Protein AF-A0A645I1V7-F1 (afdb_monomer_lite)

InterPro domains:
  IPR003784 BioY protein [PF02632] (2-85)

Secondary structure (DSSP, 8-state):
-HHHHHHHHHHHHT-SS--HHHHHHHHHHHHHHHHHHHHHHHHHIIIIIS-----HHHHHIIIIITTHHHHHHHHHHHHHHHHHHHHHHHHHTT-

pLDDT: mean 83.42, std 7.57, range [57.41, 93.62]

Radius of gyration: 17.15 Å; chains: 1; bounding box: 35×22×57 Å

Foldseek 3Di:
DVVLVVQLVVQCVVDPDLDLVSQLVSLVSSLVVCLVVQLVVVVCCCCPVVVNPDDSVVSCVVRPVVCPVVSSVVSSVRSVVVVVVVVVVVVVVVD

Structure (mmCIF, N/CA/C/O backbone):
data_AF-A0A645I1V7-F1
#
_entry.id   AF-A0A645I1V7-F1
#
loop_
_atom_site.group_PDB
_atom_site.id
_atom_site.type_symbol
_atom_site.label_atom_id
_atom_site.label_alt_id
_atom_site.label_comp_id
_atom_site.label_asym_id
_atom_site.label_entity_id
_atom_site.label_seq_id
_atom_site.pdbx_PDB_ins_code
_atom_site.Cartn_x
_atom_site.Cartn_y
_atom_site.Cartn_z
_atom_site.occupancy
_atom_site.B_iso_or_equiv
_atom_site.auth_seq_id
_atom_site.auth_comp_id
_atom_site.auth_asym_id
_atom_site.auth_atom_id
_atom_site.pdbx_PDB_model_num
ATOM 1 N N . MET A 1 1 ? 7.721 4.770 1.543 1.00 70.62 1 MET A N 1
ATOM 2 C CA . MET A 1 1 ? 6.870 4.069 2.537 1.00 70.62 1 MET A CA 1
ATOM 3 C C . MET A 1 1 ? 6.532 4.926 3.760 1.00 70.62 1 MET A C 1
ATOM 5 O O . MET A 1 1 ? 5.387 4.885 4.180 1.00 70.62 1 MET A O 1
ATOM 9 N N . ILE A 1 2 ? 7.449 5.759 4.276 1.00 83.12 2 ILE A N 1
ATOM 10 C CA . ILE A 1 2 ? 7.186 6.658 5.425 1.00 83.12 2 ILE A CA 1
ATOM 11 C C . ILE A 1 2 ? 6.013 7.622 5.157 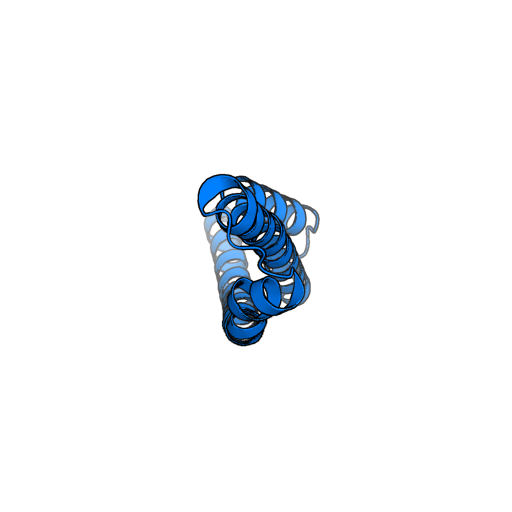1.00 83.12 2 ILE A C 1
ATOM 13 O O . ILE A 1 2 ? 5.079 7.693 5.949 1.00 83.12 2 ILE A O 1
ATOM 17 N N . LEU A 1 3 ? 6.008 8.296 4.001 1.00 82.25 3 LEU A N 1
ATOM 18 C CA . LEU A 1 3 ? 4.940 9.238 3.629 1.00 82.25 3 LEU A CA 1
ATOM 19 C C . LEU A 1 3 ? 3.575 8.559 3.460 1.00 82.25 3 LEU A C 1
ATOM 21 O O . LEU A 1 3 ? 2.557 9.119 3.849 1.00 82.25 3 LEU A O 1
ATOM 25 N N . ALA A 1 4 ? 3.550 7.341 2.916 1.00 83.31 4 ALA A N 1
ATOM 26 C CA . ALA A 1 4 ? 2.316 6.581 2.745 1.00 83.31 4 ALA A CA 1
ATOM 27 C C . ALA A 1 4 ? 1.747 6.110 4.090 1.00 83.31 4 ALA A C 1
ATOM 29 O O . ALA A 1 4 ? 0.541 6.189 4.295 1.00 83.31 4 ALA A O 1
ATOM 30 N N . ALA A 1 5 ? 2.606 5.682 5.022 1.00 85.00 5 ALA A N 1
ATOM 31 C CA . ALA A 1 5 ? 2.194 5.337 6.381 1.00 85.00 5 ALA A CA 1
ATOM 32 C C . ALA A 1 5 ? 1.644 6.560 7.131 1.00 85.00 5 ALA A C 1
ATOM 34 O O . ALA A 1 5 ? 0.601 6.463 7.774 1.00 85.00 5 ALA A O 1
ATOM 35 N N . PHE A 1 6 ? 2.296 7.720 6.991 1.00 86.94 6 PHE A N 1
ATOM 36 C CA . PHE A 1 6 ? 1.802 8.976 7.550 1.00 86.94 6 PHE A CA 1
ATOM 37 C C . PHE A 1 6 ? 0.448 9.371 6.950 1.00 86.94 6 PHE A C 1
ATOM 39 O O . PHE A 1 6 ? -0.497 9.613 7.693 1.00 86.94 6 PHE A O 1
ATOM 46 N N . ALA A 1 7 ? 0.319 9.367 5.620 1.00 83.38 7 ALA A N 1
ATOM 47 C CA . ALA A 1 7 ? -0.925 9.713 4.936 1.00 83.38 7 ALA A CA 1
ATOM 48 C C . ALA A 1 7 ? -2.072 8.756 5.304 1.00 83.38 7 ALA A C 1
ATOM 50 O O . ALA A 1 7 ? -3.160 9.207 5.654 1.00 83.38 7 ALA A O 1
ATOM 51 N N . ALA A 1 8 ? -1.829 7.442 5.292 1.00 85.69 8 ALA A N 1
ATOM 52 C CA . ALA A 1 8 ? -2.827 6.447 5.677 1.00 85.69 8 ALA A CA 1
ATOM 53 C C . ALA A 1 8 ? -3.239 6.592 7.153 1.0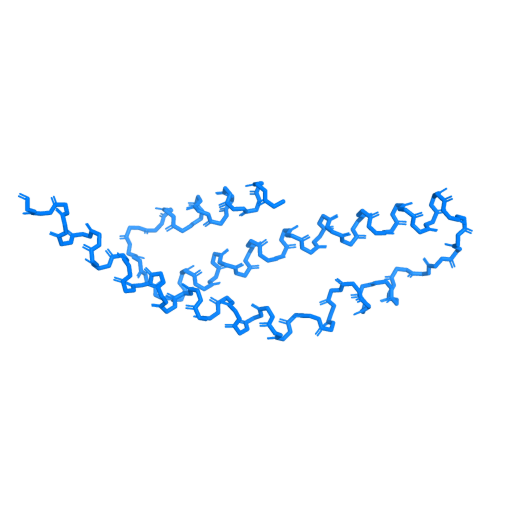0 85.69 8 ALA A C 1
ATOM 55 O O . ALA A 1 8 ? -4.427 6.525 7.468 1.00 85.69 8 ALA A O 1
ATOM 56 N N . GLY A 1 9 ? -2.279 6.844 8.051 1.00 84.06 9 GLY A N 1
ATOM 57 C CA . GLY A 1 9 ? -2.541 7.103 9.469 1.00 84.06 9 GLY A CA 1
ATOM 58 C C . GLY A 1 9 ? -3.347 8.382 9.698 1.00 84.06 9 GLY A C 1
ATOM 59 O O . GLY A 1 9 ? -4.316 8.368 10.457 1.00 84.06 9 GLY A O 1
ATOM 60 N N . TRP A 1 10 ? -3.005 9.456 8.985 1.00 84.12 10 TRP A N 1
ATOM 61 C CA . TRP A 1 10 ? -3.721 10.731 9.020 1.00 84.12 10 TRP A CA 1
ATOM 62 C C . TRP A 1 10 ? -5.177 10.574 8.563 1.00 84.12 10 TRP A C 1
ATOM 64 O O . TRP A 1 10 ? -6.103 10.979 9.265 1.00 84.12 10 TRP A O 1
ATOM 74 N N . ILE A 1 11 ? -5.400 9.897 7.432 1.00 80.75 11 ILE A N 1
ATOM 75 C CA . ILE A 1 11 ? -6.743 9.616 6.898 1.00 80.75 11 ILE A CA 1
ATOM 76 C C . ILE A 1 11 ? -7.549 8.745 7.874 1.00 80.75 11 ILE A C 1
ATOM 78 O O . ILE A 1 11 ? -8.728 9.009 8.117 1.00 80.75 11 ILE A O 1
ATOM 82 N N . ALA A 1 12 ? -6.918 7.734 8.477 1.00 82.69 12 ALA A N 1
ATOM 83 C CA . ALA A 1 12 ? -7.568 6.871 9.458 1.00 82.69 12 ALA A CA 1
ATOM 84 C C . ALA A 1 12 ? -7.950 7.618 10.752 1.00 82.69 12 ALA A C 1
ATOM 86 O O . ALA A 1 12 ? -8.983 7.309 11.348 1.00 82.69 12 ALA A O 1
ATOM 87 N N . GLN A 1 13 ? -7.155 8.604 11.182 1.00 80.81 13 GLN A N 1
ATOM 88 C CA . GLN A 1 13 ? -7.439 9.438 12.358 1.00 80.81 13 GLN A CA 1
ATOM 89 C C . GLN A 1 13 ? -8.517 10.494 12.112 1.00 80.81 13 GLN A C 1
ATOM 91 O O . GLN A 1 13 ? -9.230 10.857 13.048 1.00 80.81 13 GLN A O 1
ATOM 96 N N . MET A 1 14 ? -8.682 10.946 10.866 1.00 71.62 14 MET A N 1
ATOM 97 C CA . MET A 1 14 ? -9.677 11.954 10.490 1.00 71.62 14 MET A CA 1
ATOM 98 C C . MET A 1 14 ? -11.114 11.531 10.848 1.00 71.62 14 MET A C 1
ATOM 100 O O . MET A 1 14 ? -11.993 12.376 11.005 1.00 71.62 14 MET A O 1
ATOM 104 N N . THR A 1 15 ? -11.366 10.224 11.017 1.00 63.62 15 THR A N 1
ATOM 105 C CA . THR A 1 15 ? -12.686 9.711 11.392 1.00 63.62 15 THR A CA 1
ATOM 106 C C . THR A 1 15 ? -12.714 9.168 12.820 1.00 63.62 15 THR A C 1
ATOM 108 O O . THR A 1 15 ? -12.145 8.126 13.135 1.00 63.62 15 THR A O 1
ATOM 111 N N . ARG A 1 16 ? -13.485 9.832 13.690 1.00 57.41 16 ARG A N 1
ATOM 112 C CA . ARG A 1 16 ? -13.666 9.463 15.110 1.00 57.41 16 ARG A CA 1
ATOM 113 C C . ARG A 1 16 ? -14.305 8.078 15.306 1.00 57.41 16 ARG A C 1
ATOM 115 O O . ARG A 1 16 ? -14.110 7.447 16.343 1.00 57.41 16 ARG A O 1
ATOM 122 N N . ARG A 1 17 ? -15.048 7.577 14.307 1.00 60.09 17 ARG A N 1
ATOM 123 C CA . ARG A 1 17 ? -15.520 6.186 14.259 1.00 60.09 17 ARG A CA 1
ATOM 124 C C . ARG A 1 17 ? -14.538 5.340 13.455 1.00 60.09 17 ARG A C 1
ATOM 126 O O . ARG A 1 17 ? -14.488 5.441 12.235 1.00 60.09 17 ARG A O 1
ATOM 133 N N . LYS A 1 18 ? -13.825 4.441 14.133 1.00 66.12 18 LYS A N 1
ATOM 134 C CA . LYS A 1 18 ? -12.932 3.448 13.514 1.00 66.12 18 LYS A CA 1
ATOM 135 C C . LYS A 1 18 ? -13.747 2.327 12.852 1.00 66.12 18 LYS A C 1
ATOM 137 O O . LYS A 1 18 ? -13.768 1.186 13.310 1.00 66.12 18 LYS A O 1
ATOM 142 N N . ASN A 1 19 ? -14.504 2.681 11.816 1.00 74.81 19 ASN A N 1
ATOM 143 C CA . ASN A 1 19 ? -15.295 1.733 11.046 1.00 74.81 19 ASN A CA 1
ATOM 144 C C . ASN A 1 19 ? -14.367 0.934 10.116 1.00 74.81 19 ASN A C 1
ATOM 146 O O . ASN A 1 19 ? -13.442 1.499 9.534 1.00 74.81 19 ASN A O 1
ATOM 150 N N . GLY A 1 20 ? -14.606 -0.371 9.964 1.00 75.38 20 GLY A N 1
ATOM 151 C CA . GLY A 1 20 ? -13.710 -1.260 9.205 1.00 75.38 20 GLY A CA 1
ATOM 152 C C . GLY A 1 20 ? -13.522 -0.819 7.750 1.00 75.38 20 GLY A C 1
ATOM 153 O O . GLY A 1 20 ? -12.414 -0.864 7.230 1.00 75.38 20 GLY A O 1
ATOM 154 N N . PHE A 1 21 ? -14.578 -0.286 7.133 1.00 78.88 21 PHE A N 1
ATOM 155 C CA . PHE A 1 21 ? -14.534 0.257 5.772 1.00 78.88 21 PHE A CA 1
ATOM 156 C C . PHE A 1 21 ? -13.627 1.485 5.630 1.00 78.88 21 PHE A C 1
ATOM 158 O O . PHE A 1 21 ? -12.981 1.651 4.602 1.00 78.88 21 PHE A O 1
ATOM 165 N N . ILE A 1 22 ? -13.536 2.322 6.666 1.00 83.50 22 ILE A N 1
ATOM 166 C CA . ILE A 1 22 ? -12.693 3.526 6.649 1.00 83.50 22 ILE A CA 1
ATOM 167 C C . ILE A 1 22 ? -11.224 3.131 6.776 1.00 83.50 22 ILE A C 1
ATOM 169 O O . ILE A 1 22 ? -10.385 3.641 6.042 1.00 83.50 22 ILE A O 1
ATOM 173 N N . LEU A 1 23 ? -10.920 2.170 7.655 1.00 84.88 23 LEU A N 1
ATOM 174 C CA . LEU A 1 23 ? -9.576 1.600 7.786 1.00 84.88 23 LEU A CA 1
ATOM 175 C C . LEU A 1 23 ? -9.125 0.923 6.485 1.00 84.88 23 LEU A C 1
ATOM 177 O O . LEU A 1 23 ? -7.983 1.095 6.069 1.00 84.88 23 LEU A O 1
ATOM 181 N N . PHE A 1 24 ? -10.032 0.205 5.819 1.00 87.94 24 PHE A N 1
ATOM 182 C CA . PHE A 1 24 ? -9.761 -0.406 4.521 1.00 87.94 24 PHE A CA 1
ATOM 183 C C . PHE A 1 24 ? -9.512 0.640 3.427 1.00 87.94 24 PHE A C 1
ATOM 185 O O . PHE A 1 24 ? -8.524 0.544 2.703 1.00 87.94 24 PHE A O 1
ATOM 192 N N . GLY A 1 25 ? -10.351 1.678 3.344 1.00 86.88 25 GLY A N 1
ATOM 193 C CA . GLY A 1 25 ? -10.160 2.783 2.401 1.00 86.88 25 GLY A CA 1
ATOM 194 C C . GLY A 1 25 ? -8.851 3.545 2.636 1.00 86.88 25 GLY A C 1
ATOM 195 O O . GLY A 1 25 ? -8.136 3.847 1.685 1.00 86.88 25 GLY A O 1
ATOM 196 N N . ALA A 1 26 ? -8.486 3.789 3.898 1.00 88.06 26 ALA A N 1
ATOM 197 C CA . ALA A 1 26 ? -7.213 4.412 4.256 1.00 88.06 26 ALA A CA 1
ATOM 198 C C . ALA A 1 26 ? -6.008 3.544 3.845 1.00 88.06 26 ALA A C 1
ATOM 200 O O . ALA A 1 26 ? -5.029 4.067 3.310 1.00 88.06 26 ALA A O 1
ATOM 201 N N . ALA A 1 27 ? -6.095 2.222 4.034 1.00 89.50 27 ALA A N 1
ATOM 202 C CA . ALA A 1 27 ? -5.068 1.281 3.592 1.00 89.50 27 ALA A CA 1
ATOM 203 C C . ALA A 1 27 ? -4.927 1.257 2.058 1.00 89.50 27 ALA A C 1
ATOM 205 O O . ALA A 1 27 ? -3.808 1.318 1.553 1.00 89.50 27 ALA A O 1
ATOM 206 N N . LEU A 1 28 ? -6.042 1.267 1.316 1.00 90.88 28 LEU A N 1
ATOM 207 C CA . LEU A 1 28 ? -6.030 1.345 -0.149 1.00 90.88 28 LEU A CA 1
ATOM 208 C C . LEU A 1 28 ? -5.437 2.659 -0.673 1.00 90.88 28 LEU A C 1
ATOM 210 O O . LEU A 1 28 ? -4.696 2.648 -1.653 1.00 90.88 28 LEU A O 1
ATOM 214 N N . LEU A 1 29 ? -5.719 3.791 -0.024 1.00 89.75 29 LEU A N 1
ATOM 215 C CA . LEU A 1 29 ? -5.111 5.076 -0.388 1.00 89.75 29 LEU A CA 1
ATOM 216 C C . LEU A 1 29 ? -3.601 5.084 -0.122 1.00 89.75 29 LEU A C 1
ATOM 218 O O . LEU A 1 29 ? -2.828 5.562 -0.953 1.00 89.75 29 LEU A O 1
ATOM 222 N N . GLY A 1 30 ? -3.168 4.499 0.998 1.00 88.62 30 GLY A N 1
ATOM 223 C CA . GLY A 1 30 ? -1.749 4.271 1.275 1.00 88.62 30 GLY A CA 1
ATOM 224 C C . GLY A 1 30 ? -1.087 3.390 0.212 1.00 88.62 30 GLY A C 1
ATOM 225 O O . GLY A 1 30 ? 0.006 3.708 -0.256 1.00 88.62 30 GLY A O 1
ATOM 226 N N . LEU A 1 31 ? -1.773 2.330 -0.220 1.00 91.00 31 LEU A N 1
ATOM 227 C CA . LEU A 1 31 ? -1.313 1.429 -1.273 1.00 91.00 31 LEU A CA 1
ATOM 228 C C . LEU A 1 31 ? -1.155 2.151 -2.620 1.00 91.00 31 LEU A C 1
ATOM 230 O O . LEU A 1 31 ? -0.125 2.016 -3.278 1.00 91.00 31 LEU A O 1
ATOM 234 N N . LEU A 1 32 ? -2.138 2.973 -2.997 1.00 90.25 32 LEU A N 1
ATOM 235 C CA . LEU A 1 32 ? -2.102 3.806 -4.203 1.00 90.25 32 LEU A CA 1
ATOM 236 C C . LEU A 1 32 ? -0.893 4.745 -4.221 1.00 90.25 32 LEU A C 1
ATOM 238 O O . LEU A 1 32 ? -0.226 4.862 -5.247 1.00 90.25 32 LEU A O 1
ATOM 242 N N . LEU A 1 33 ? -0.586 5.378 -3.085 1.00 90.50 33 LEU A N 1
ATOM 243 C CA . LEU A 1 33 ? 0.597 6.227 -2.944 1.00 90.50 33 LEU A CA 1
ATOM 244 C C . LEU A 1 33 ? 1.893 5.422 -3.091 1.00 90.50 33 LEU A C 1
ATOM 246 O O . LEU A 1 33 ? 2.814 5.849 -3.779 1.00 90.50 33 LEU A O 1
ATOM 250 N N . ILE A 1 34 ? 1.987 4.244 -2.473 1.00 90.56 34 ILE A N 1
ATOM 251 C CA . ILE A 1 34 ? 3.185 3.399 -2.596 1.00 90.56 34 ILE A CA 1
ATOM 252 C C . ILE A 1 34 ? 3.415 3.010 -4.058 1.00 90.56 34 ILE A C 1
ATOM 254 O O . ILE A 1 34 ? 4.540 3.132 -4.543 1.00 90.56 34 ILE A O 1
ATOM 258 N N . TYR A 1 35 ? 2.361 2.604 -4.767 1.00 89.88 35 TYR A N 1
ATOM 259 C CA . TYR A 1 35 ? 2.472 2.215 -6.168 1.00 89.88 35 TYR A CA 1
ATOM 260 C C . TYR A 1 35 ? 2.801 3.371 -7.100 1.00 89.88 35 TYR A C 1
ATOM 262 O O . TYR A 1 35 ? 3.627 3.194 -7.993 1.00 89.88 35 TYR A O 1
ATOM 270 N N . SER A 1 36 ? 2.216 4.552 -6.902 1.00 88.25 36 SER A N 1
ATOM 271 C CA . SER A 1 36 ? 2.514 5.704 -7.756 1.00 88.25 36 SER A CA 1
ATOM 272 C C . SER A 1 36 ? 3.981 6.123 -7.641 1.00 88.25 36 SER A C 1
ATOM 274 O O . SER A 1 36 ? 4.655 6.258 -8.662 1.00 88.25 36 SER A O 1
ATOM 276 N N . PHE A 1 37 ? 4.520 6.219 -6.422 1.00 90.25 37 PHE A N 1
ATOM 277 C CA . PHE A 1 37 ? 5.942 6.512 -6.222 1.00 90.25 37 PHE A CA 1
ATOM 278 C C . PHE A 1 37 ? 6.854 5.363 -6.679 1.00 90.25 37 PHE A C 1
ATOM 280 O O . PHE A 1 37 ? 7.889 5.612 -7.296 1.00 90.25 37 PHE A O 1
ATOM 287 N N . GLY A 1 38 ? 6.478 4.109 -6.416 1.00 88.56 38 GLY A N 1
ATOM 288 C CA . GLY A 1 38 ? 7.269 2.935 -6.792 1.00 88.56 38 GLY A CA 1
ATOM 289 C C . GLY A 1 38 ? 7.393 2.758 -8.306 1.00 88.56 38 GLY A C 1
ATOM 290 O O . GLY A 1 38 ? 8.494 2.557 -8.819 1.00 88.56 38 GLY A O 1
ATOM 291 N N . VAL A 1 39 ? 6.285 2.891 -9.040 1.00 88.56 39 VAL A N 1
ATOM 292 C CA . VAL A 1 39 ? 6.278 2.790 -10.507 1.00 88.56 39 VAL A CA 1
ATOM 293 C C . VAL A 1 39 ? 6.986 3.984 -11.144 1.00 88.56 39 VAL A C 1
ATOM 295 O O . VAL A 1 39 ? 7.742 3.788 -12.094 1.00 88.56 39 VAL A O 1
ATOM 298 N N . ALA A 1 40 ? 6.804 5.199 -10.612 1.00 88.00 40 ALA A N 1
ATOM 299 C CA . ALA A 1 40 ? 7.536 6.374 -11.086 1.00 88.00 40 ALA A CA 1
ATOM 300 C C . ALA A 1 40 ? 9.056 6.178 -1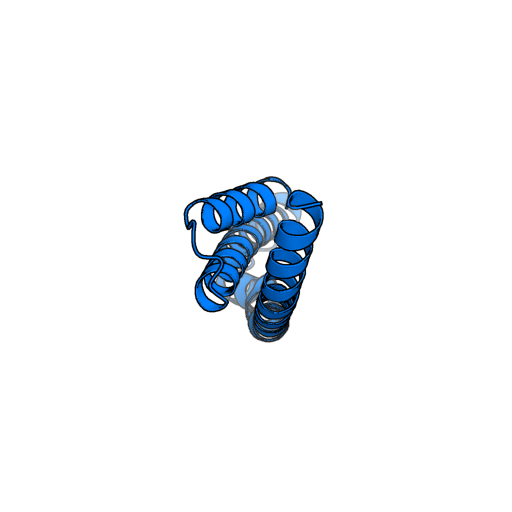0.951 1.00 88.00 40 ALA A C 1
ATOM 302 O O . ALA A 1 40 ? 9.803 6.433 -11.896 1.00 88.00 40 ALA A O 1
ATOM 303 N N . TRP A 1 41 ? 9.510 5.649 -9.811 1.00 88.44 41 TRP A N 1
ATOM 304 C CA . TRP A 1 41 ? 10.918 5.321 -9.589 1.00 88.44 41 TRP A CA 1
ATOM 305 C C . TRP A 1 41 ? 11.429 4.225 -10.534 1.00 88.44 41 TRP A C 1
ATOM 307 O O . TRP A 1 41 ? 12.491 4.368 -11.142 1.00 88.44 41 TRP A O 1
ATOM 317 N N . LEU A 1 42 ? 10.655 3.149 -10.711 1.00 87.69 42 LEU A N 1
ATOM 318 C CA . LEU A 1 42 ? 11.000 2.054 -11.621 1.00 87.69 42 LEU A CA 1
ATOM 319 C C . LEU A 1 42 ? 11.147 2.543 -13.068 1.00 87.69 42 LEU A C 1
ATOM 321 O O . LEU A 1 42 ? 12.059 2.113 -13.776 1.00 87.69 42 LEU A O 1
ATOM 325 N N . TYR A 1 43 ? 10.271 3.454 -13.495 1.00 86.00 43 TYR A N 1
ATOM 326 C CA . TYR A 1 43 ? 10.332 4.061 -14.819 1.00 86.00 43 TYR A CA 1
ATOM 327 C C . TYR A 1 43 ? 11.599 4.895 -15.009 1.00 86.00 43 TYR A C 1
ATOM 329 O O . TYR A 1 43 ? 12.289 4.725 -16.016 1.00 86.00 43 TYR A O 1
ATOM 337 N N . LEU A 1 44 ? 11.935 5.743 -14.030 1.00 86.12 44 LEU A N 1
ATOM 338 C CA . LEU A 1 44 ? 13.147 6.565 -14.053 1.00 86.12 44 LEU A CA 1
ATOM 339 C C . LEU A 1 44 ? 14.402 5.696 -14.197 1.00 86.12 44 LEU A C 1
ATOM 341 O O . LEU A 1 44 ? 15.209 5.937 -15.089 1.00 86.12 44 LEU A O 1
ATOM 345 N N . ILE A 1 45 ? 14.541 4.637 -13.395 1.00 88.38 45 ILE A N 1
ATOM 346 C CA . ILE A 1 45 ? 15.701 3.735 -13.484 1.00 88.38 45 ILE A CA 1
ATOM 347 C C . ILE A 1 45 ? 15.773 3.032 -14.844 1.00 88.38 45 ILE A C 1
ATOM 349 O O . ILE A 1 45 ? 16.837 2.993 -15.464 1.00 88.38 45 ILE A O 1
ATOM 353 N N . LYS A 1 46 ? 14.659 2.471 -15.325 1.00 83.69 46 LYS A N 1
ATOM 354 C CA . LYS A 1 46 ? 14.661 1.681 -16.564 1.00 83.69 46 LYS A CA 1
ATOM 355 C C . LYS A 1 46 ? 14.947 2.525 -17.805 1.00 83.69 46 LYS A C 1
ATOM 357 O O . LYS A 1 46 ? 15.719 2.078 -18.649 1.00 83.69 46 LYS A O 1
ATOM 362 N N . ASN A 1 47 ? 14.370 3.723 -17.901 1.00 81.81 47 ASN A N 1
ATOM 363 C CA . ASN A 1 47 ? 14.536 4.573 -19.081 1.00 81.81 47 ASN A CA 1
ATOM 364 C C . ASN A 1 47 ? 15.762 5.490 -19.003 1.00 81.81 47 ASN A C 1
ATOM 366 O O . ASN A 1 47 ? 16.439 5.654 -20.011 1.00 81.81 47 ASN A O 1
ATOM 370 N N . ILE A 1 48 ? 16.075 6.074 -17.840 1.00 80.19 48 ILE A N 1
ATOM 371 C CA . ILE A 1 48 ? 17.184 7.039 -17.725 1.00 80.19 48 ILE A CA 1
ATOM 372 C C . ILE A 1 48 ? 18.508 6.333 -17.443 1.00 80.19 48 ILE A C 1
ATOM 374 O O . ILE A 1 48 ? 19.520 6.681 -18.039 1.00 80.19 48 ILE A O 1
ATOM 378 N N . TYR A 1 49 ? 18.519 5.349 -16.541 1.00 78.19 49 TYR A N 1
ATOM 379 C CA . TYR A 1 49 ? 19.772 4.745 -16.079 1.00 78.19 49 TYR A CA 1
ATOM 380 C C . TYR A 1 49 ? 20.208 3.552 -16.933 1.00 78.19 49 TYR A C 1
ATOM 382 O O . TYR A 1 49 ? 21.377 3.420 -17.276 1.00 78.19 49 TYR A O 1
ATOM 390 N N . ILE A 1 50 ? 19.262 2.680 -17.293 1.00 81.56 50 ILE A N 1
ATOM 391 C CA . ILE A 1 50 ? 19.535 1.478 -18.099 1.00 81.56 50 ILE A CA 1
ATOM 392 C C . ILE A 1 50 ? 19.466 1.790 -19.608 1.00 81.56 50 ILE A C 1
ATOM 394 O O . ILE A 1 50 ? 19.960 1.013 -20.419 1.00 81.56 50 ILE A O 1
ATOM 398 N N . GLY A 1 51 ? 18.856 2.919 -19.999 1.00 74.25 51 GLY A N 1
ATOM 399 C CA . GLY A 1 51 ? 18.638 3.285 -21.406 1.00 74.25 51 GLY A CA 1
ATOM 400 C C . GLY A 1 51 ? 17.670 2.351 -22.142 1.00 74.25 51 GLY A C 1
ATOM 401 O O . GLY A 1 51 ? 17.578 2.375 -23.368 1.00 74.25 51 GLY A O 1
ATOM 402 N N . GLY A 1 52 ? 16.952 1.495 -21.409 1.00 71.62 52 GLY A N 1
ATOM 403 C CA . GLY A 1 52 ? 15.969 0.595 -21.986 1.00 71.62 52 GLY A CA 1
ATOM 404 C C . GLY A 1 52 ? 14.716 1.387 -22.309 1.00 71.62 52 GLY A C 1
ATOM 405 O O . GLY A 1 52 ? 14.038 1.818 -21.383 1.00 71.62 52 GLY A O 1
ATOM 406 N N . ASN A 1 53 ? 14.401 1.545 -23.596 1.00 70.56 53 ASN A N 1
ATOM 407 C CA . ASN A 1 53 ? 13.194 2.213 -24.092 1.00 70.56 53 ASN A CA 1
ATOM 408 C C . ASN A 1 53 ? 11.935 1.379 -23.776 1.00 70.56 53 ASN A C 1
ATOM 410 O O . ASN A 1 53 ? 11.311 0.778 -24.653 1.00 70.56 53 ASN A O 1
ATOM 414 N N . VAL A 1 54 ? 11.618 1.243 -22.489 1.00 78.56 54 VAL A N 1
ATOM 415 C CA . VAL A 1 54 ? 10.529 0.402 -22.000 1.00 78.56 54 VAL A CA 1
ATOM 416 C C . VAL A 1 54 ? 9.284 1.262 -21.844 1.00 78.56 54 VAL A C 1
ATOM 418 O O . VAL A 1 54 ? 9.268 2.238 -21.091 1.00 78.56 54 VAL A O 1
ATOM 421 N N . ALA A 1 55 ? 8.219 0.864 -22.537 1.00 82.25 55 ALA A N 1
ATOM 422 C CA . ALA A 1 55 ? 6.923 1.519 -22.454 1.00 82.25 55 ALA A CA 1
ATOM 423 C C . ALA A 1 55 ? 6.335 1.468 -21.028 1.00 82.25 55 ALA A C 1
ATOM 425 O O . ALA A 1 55 ? 6.524 0.505 -20.281 1.00 82.25 55 ALA A O 1
ATOM 426 N N . TRP A 1 56 ? 5.544 2.483 -20.674 1.00 77.12 56 TRP A N 1
ATOM 427 C CA . TRP A 1 56 ? 4.908 2.619 -19.356 1.00 77.12 56 TRP A CA 1
ATOM 428 C C . TRP A 1 56 ? 3.984 1.448 -18.981 1.00 77.12 56 TRP A C 1
ATOM 430 O O . TRP A 1 56 ? 4.012 0.964 -17.851 1.00 77.12 56 TRP A O 1
ATOM 440 N N . VAL A 1 57 ? 3.178 0.964 -19.928 1.00 80.50 57 VAL A N 1
ATOM 441 C CA . VAL A 1 57 ? 2.141 -0.059 -19.693 1.00 80.50 57 VAL A CA 1
ATOM 442 C C . VAL A 1 57 ? 2.700 -1.402 -19.185 1.00 80.50 57 VAL A C 1
ATOM 444 O O . VAL A 1 57 ? 2.202 -1.899 -18.171 1.00 80.50 57 VAL A O 1
ATOM 447 N N . PRO A 1 58 ? 3.719 -2.020 -19.818 1.00 83.62 58 PRO A N 1
ATOM 448 C CA . PRO A 1 58 ? 4.310 -3.253 -19.297 1.00 83.62 58 PRO A CA 1
ATOM 449 C C . PRO A 1 58 ? 4.998 -3.055 -17.941 1.00 83.62 58 PRO A C 1
ATOM 451 O O . PRO A 1 58 ? 4.958 -3.961 -17.110 1.00 83.62 58 PRO A O 1
ATOM 454 N N . LEU A 1 59 ? 5.551 -1.867 -17.674 1.00 84.31 59 LEU A N 1
ATOM 455 C CA . LEU A 1 59 ? 6.117 -1.532 -16.367 1.00 84.31 59 LEU A CA 1
ATOM 456 C C . LEU A 1 59 ? 5.050 -1.516 -15.269 1.00 84.31 59 LEU A C 1
ATOM 458 O O . LEU A 1 59 ? 5.259 -2.087 -14.204 1.00 84.31 59 LEU A O 1
ATOM 462 N N . MET A 1 60 ? 3.892 -0.909 -15.539 1.00 84.94 60 MET A N 1
ATOM 463 C CA . MET A 1 60 ? 2.767 -0.894 -14.601 1.00 84.94 60 MET A CA 1
ATOM 464 C C . MET A 1 60 ? 2.223 -2.298 -14.343 1.00 84.94 60 MET A C 1
ATOM 466 O O . MET A 1 60 ? 1.923 -2.641 -13.200 1.00 84.94 60 MET A O 1
ATOM 470 N N . LYS A 1 61 ? 2.123 -3.136 -15.383 1.00 84.94 61 LYS A N 1
ATOM 471 C CA . LYS A 1 61 ? 1.704 -4.533 -15.211 1.00 84.94 61 LYS A CA 1
ATOM 472 C C . LYS A 1 61 ? 2.677 -5.302 -14.321 1.00 84.94 61 LYS A C 1
ATOM 474 O O . LYS A 1 61 ? 2.241 -5.900 -13.344 1.00 84.94 61 LYS A O 1
ATOM 479 N N . ALA A 1 62 ? 3.972 -5.242 -14.629 1.00 83.75 62 ALA A N 1
ATOM 480 C CA . ALA A 1 62 ? 4.998 -5.987 -13.906 1.00 83.75 62 ALA A CA 1
ATOM 481 C C . ALA A 1 62 ? 5.258 -5.453 -12.488 1.00 83.75 62 ALA A C 1
ATOM 483 O O . ALA A 1 62 ? 5.546 -6.234 -11.591 1.00 83.75 62 ALA A O 1
ATOM 484 N N . GLY A 1 63 ? 5.181 -4.135 -12.291 1.00 82.88 63 GLY A N 1
ATOM 485 C CA . GLY A 1 63 ? 5.543 -3.474 -11.037 1.00 82.88 63 GLY A CA 1
ATOM 486 C C . GLY A 1 63 ? 4.378 -3.185 -10.094 1.00 82.88 63 GLY A C 1
ATOM 487 O O . GLY A 1 63 ? 4.633 -2.909 -8.928 1.00 82.88 63 GLY A O 1
ATOM 488 N N . ALA A 1 64 ? 3.127 -3.225 -10.567 1.00 86.31 64 ALA A N 1
ATOM 489 C CA . ALA A 1 64 ? 1.964 -2.883 -9.745 1.00 86.31 64 ALA A CA 1
ATOM 490 C C . ALA A 1 64 ? 0.759 -3.805 -9.927 1.00 86.31 64 ALA A C 1
ATOM 492 O O . ALA A 1 64 ? 0.208 -4.318 -8.956 1.00 86.31 64 ALA A O 1
ATOM 493 N N . LEU A 1 65 ? 0.335 -4.036 -11.170 1.00 86.44 65 LEU A N 1
ATOM 494 C CA . LEU A 1 65 ? -0.969 -4.647 -11.431 1.00 86.44 65 LEU A CA 1
ATOM 495 C C . LEU A 1 65 ? -1.051 -6.115 -10.986 1.00 86.44 65 LEU A C 1
ATOM 497 O O . LEU A 1 65 ? -2.101 -6.553 -10.529 1.00 86.44 65 LEU A O 1
ATOM 501 N N . VAL A 1 66 ? 0.054 -6.858 -11.091 1.00 89.81 66 VAL A N 1
ATOM 502 C CA . VAL A 1 66 ? 0.141 -8.263 -10.647 1.00 89.81 66 VAL A CA 1
ATOM 503 C C . VAL A 1 66 ? 0.0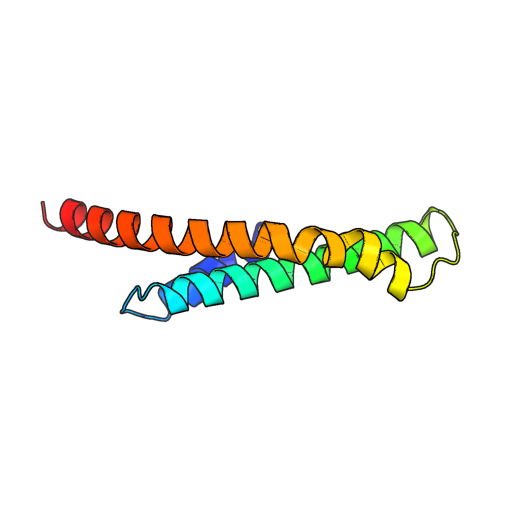41 -8.392 -9.124 1.00 89.81 66 VAL A C 1
ATOM 505 O O . VAL A 1 66 ? -0.505 -9.370 -8.621 1.00 89.81 66 VAL A O 1
ATOM 508 N N . PHE A 1 67 ? 0.534 -7.400 -8.389 1.00 90.25 67 PHE A N 1
ATOM 509 C CA . PHE A 1 67 ? 0.575 -7.408 -6.928 1.00 90.25 67 PHE A CA 1
ATOM 510 C C . PHE A 1 67 ? -0.699 -6.830 -6.294 1.00 90.25 67 PHE A C 1
ATOM 512 O O . PHE A 1 67 ? -1.033 -7.162 -5.157 1.00 90.25 67 PHE A O 1
ATOM 519 N N . LEU A 1 68 ? -1.465 -6.040 -7.054 1.00 89.56 68 LEU A N 1
ATOM 520 C CA . LEU A 1 68 ? -2.703 -5.397 -6.608 1.00 89.56 68 LEU A CA 1
ATOM 521 C C . LEU A 1 68 ? -3.706 -6.351 -5.919 1.00 89.56 68 LEU A C 1
ATOM 523 O O . LEU A 1 68 ? -4.237 -5.975 -4.872 1.00 89.56 68 LEU A O 1
ATOM 527 N N . PRO A 1 69 ? -3.986 -7.569 -6.436 1.00 90.12 69 PRO A N 1
ATOM 528 C CA . PRO A 1 69 ? -4.935 -8.486 -5.801 1.00 90.12 69 PRO A CA 1
ATOM 529 C C . PRO A 1 69 ? -4.459 -8.968 -4.426 1.00 90.12 69 PRO A C 1
ATOM 531 O O . PRO A 1 69 ? -5.231 -8.964 -3.466 1.00 90.12 69 PRO A O 1
ATOM 534 N N . ALA A 1 70 ? -3.179 -9.339 -4.319 1.00 92.00 70 ALA A N 1
ATOM 535 C CA . ALA A 1 70 ? -2.581 -9.786 -3.064 1.00 92.00 70 ALA A CA 1
ATOM 536 C C . ALA A 1 70 ? -2.557 -8.648 -2.034 1.00 92.00 70 ALA A C 1
ATOM 538 O O . ALA A 1 70 ? -2.957 -8.832 -0.886 1.00 92.00 70 ALA A O 1
ATOM 539 N N . ASP A 1 71 ? -2.184 -7.444 -2.459 1.00 92.00 71 ASP A N 1
ATOM 540 C CA . ASP A 1 71 ? -2.127 -6.281 -1.576 1.00 92.00 71 ASP A CA 1
ATOM 541 C C . ASP A 1 71 ? -3.505 -5.800 -1.132 1.00 92.00 71 ASP A C 1
ATOM 543 O O . ASP A 1 71 ? -3.669 -5.330 -0.006 1.00 92.00 71 ASP A O 1
ATOM 547 N N . THR A 1 72 ? -4.524 -5.966 -1.974 1.00 91.62 72 THR A N 1
ATOM 548 C CA . THR A 1 72 ? -5.913 -5.697 -1.583 1.00 91.62 72 THR A CA 1
ATOM 549 C C . THR A 1 72 ? -6.351 -6.646 -0.465 1.00 91.62 72 THR A C 1
ATOM 551 O O . THR A 1 72 ? -6.986 -6.208 0.499 1.00 91.62 72 THR A O 1
ATOM 554 N N . ALA A 1 73 ? -5.960 -7.924 -0.533 1.00 93.62 73 ALA A N 1
ATOM 555 C CA . ALA A 1 73 ? -6.206 -8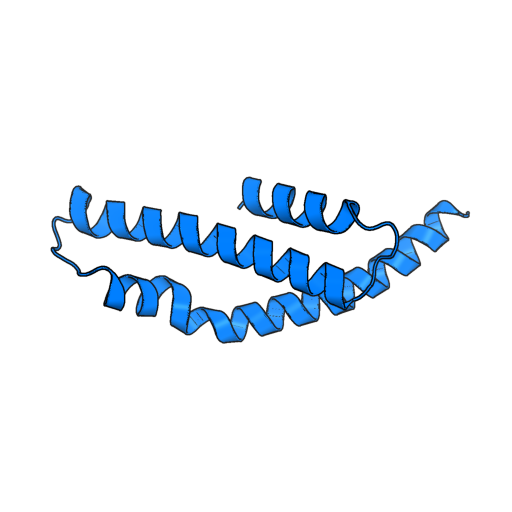.880 0.546 1.00 93.62 73 ALA A CA 1
ATOM 556 C C . ALA A 1 73 ? -5.464 -8.481 1.834 1.00 93.62 73 ALA A C 1
ATOM 558 O O . ALA A 1 73 ? -6.057 -8.492 2.916 1.00 93.62 73 ALA A O 1
ATOM 559 N N . TRP A 1 74 ? -4.209 -8.031 1.725 1.00 91.88 74 TRP A N 1
ATOM 560 C CA . TRP A 1 74 ? -3.459 -7.492 2.863 1.00 91.88 74 TRP A CA 1
ATOM 561 C C . TRP A 1 74 ? -4.112 -6.246 3.469 1.00 91.88 74 TRP A C 1
ATOM 563 O O . TRP A 1 74 ? -4.211 -6.151 4.692 1.00 91.88 74 TRP A O 1
ATOM 573 N N . CYS A 1 75 ? -4.634 -5.328 2.653 1.00 91.38 75 CYS A N 1
ATOM 574 C CA . CYS A 1 75 ? -5.381 -4.163 3.132 1.00 91.38 75 CYS A CA 1
ATOM 575 C C . CYS A 1 75 ? -6.651 -4.575 3.892 1.00 91.38 75 CYS A C 1
ATOM 577 O O . CYS A 1 75 ? -6.978 -3.979 4.922 1.00 91.38 75 CYS A O 1
ATOM 579 N N . ALA A 1 76 ? -7.358 -5.610 3.426 1.00 91.31 76 ALA A N 1
ATOM 580 C CA . ALA A 1 76 ? -8.550 -6.129 4.097 1.00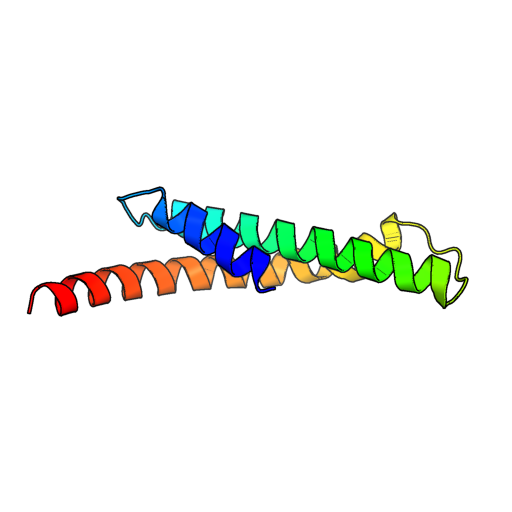 91.31 76 ALA A CA 1
ATOM 581 C C . ALA A 1 76 ? -8.203 -6.745 5.460 1.00 91.31 76 ALA A C 1
ATOM 583 O O . ALA A 1 76 ? -8.840 -6.423 6.467 1.00 91.31 76 ALA A O 1
ATOM 584 N N . LEU A 1 77 ? -7.148 -7.563 5.521 1.00 92.06 77 LEU A N 1
ATOM 585 C CA . LEU A 1 77 ? -6.639 -8.116 6.778 1.00 92.06 77 LEU A CA 1
ATOM 586 C C . LEU A 1 77 ? -6.188 -7.009 7.738 1.00 92.06 77 LEU A C 1
ATOM 588 O O . LEU A 1 77 ? -6.561 -7.027 8.912 1.00 92.06 77 LEU A O 1
ATOM 592 N N . ALA A 1 78 ? -5.463 -6.006 7.239 1.00 89.31 78 ALA A N 1
ATOM 593 C CA . ALA A 1 78 ? -5.035 -4.856 8.026 1.00 89.31 78 ALA A CA 1
ATOM 594 C C . ALA A 1 78 ? -6.228 -4.090 8.619 1.00 89.31 78 ALA A C 1
ATOM 596 O O . ALA A 1 78 ? -6.193 -3.708 9.788 1.00 89.31 78 ALA A O 1
ATOM 597 N N . ALA A 1 79 ? -7.319 -3.923 7.868 1.00 88.75 79 ALA A N 1
ATOM 598 C CA . ALA A 1 79 ? -8.533 -3.279 8.364 1.00 88.75 79 ALA A CA 1
ATOM 599 C C . ALA A 1 79 ? -9.236 -4.099 9.463 1.00 88.75 79 ALA A C 1
ATOM 601 O O . ALA A 1 79 ? -9.682 -3.536 10.469 1.00 88.75 79 ALA A O 1
ATOM 602 N N . LEU A 1 80 ? -9.309 -5.427 9.308 1.00 88.81 80 LEU A N 1
ATOM 603 C CA . LEU A 1 80 ? -9.889 -6.329 10.311 1.00 88.81 80 LEU A CA 1
ATOM 604 C C . LEU A 1 80 ? -9.087 -6.312 11.617 1.00 88.81 80 LEU A C 1
ATOM 606 O O . LEU A 1 80 ? -9.658 -6.163 12.702 1.00 88.81 80 LEU A O 1
ATOM 610 N N . VAL A 1 81 ? -7.763 -6.425 11.511 1.00 88.88 81 VAL A N 1
ATOM 611 C CA . VAL A 1 81 ? -6.840 -6.392 12.652 1.00 88.88 81 VAL A CA 1
ATOM 612 C C . VAL A 1 81 ? -6.844 -5.008 13.303 1.00 88.88 81 VAL A C 1
ATOM 614 O O . VAL A 1 81 ? -6.994 -4.900 14.521 1.00 88.88 81 VAL A O 1
ATOM 617 N N . GLY A 1 82 ? -6.796 -3.942 12.501 1.00 86.31 82 GLY A N 1
ATOM 618 C CA . GLY A 1 82 ? -6.858 -2.555 12.958 1.00 86.31 82 GLY A CA 1
ATOM 619 C C . GLY A 1 82 ? -8.131 -2.246 13.745 1.00 86.31 82 GLY A C 1
ATOM 620 O O . GLY A 1 82 ? -8.070 -1.587 14.784 1.00 86.31 82 GLY A O 1
ATOM 621 N N . LYS A 1 83 ? -9.282 -2.792 13.328 1.00 84.06 83 LYS A N 1
ATOM 622 C CA . LYS A 1 83 ? -10.541 -2.667 14.076 1.00 84.06 83 LYS A CA 1
ATOM 623 C C . LYS A 1 83 ? -10.465 -3.336 15.454 1.00 84.06 83 LYS A C 1
ATOM 625 O O . LYS A 1 83 ? -10.963 -2.770 16.423 1.00 84.06 83 LYS A O 1
ATOM 630 N N . ARG A 1 84 ? -9.846 -4.517 15.572 1.00 84.69 84 ARG A N 1
ATOM 631 C CA . ARG A 1 84 ? -9.693 -5.206 16.870 1.00 84.69 84 ARG A CA 1
ATOM 632 C C . ARG A 1 84 ? -8.716 -4.478 17.795 1.00 84.69 84 ARG A C 1
ATOM 634 O O . ARG A 1 84 ? -9.042 -4.248 18.957 1.00 84.69 84 ARG A O 1
ATOM 641 N N . LEU A 1 85 ? -7.568 -4.053 17.267 1.00 85.81 85 LEU A N 1
ATOM 642 C CA . LEU A 1 85 ? -6.572 -3.263 18.003 1.00 85.81 85 LEU A CA 1
ATOM 643 C C . LEU A 1 85 ? -7.154 -1.945 18.516 1.00 85.81 85 LEU A C 1
ATOM 645 O O . LEU A 1 85 ? -6.890 -1.541 19.643 1.00 85.81 85 LEU A O 1
ATOM 649 N N . ALA A 1 86 ? -7.986 -1.292 17.708 1.00 81.69 86 ALA A N 1
ATOM 650 C CA . ALA A 1 86 ? -8.676 -0.071 18.086 1.00 81.69 86 ALA A CA 1
ATOM 651 C C . ALA A 1 86 ? -9.584 -0.232 19.311 1.00 81.69 86 ALA A C 1
ATOM 653 O O . ALA A 1 86 ? -9.613 0.654 20.163 1.00 81.69 86 ALA A O 1
ATOM 654 N N . VAL A 1 87 ? -10.320 -1.343 19.389 1.00 82.31 87 VAL A N 1
ATOM 655 C CA . VAL A 1 87 ? -11.178 -1.659 20.537 1.00 82.31 87 VAL A CA 1
ATOM 656 C C . VAL A 1 87 ? -10.324 -1.925 21.775 1.00 82.31 87 VAL A C 1
ATOM 658 O O . VAL A 1 87 ? -10.587 -1.341 22.823 1.00 82.31 87 VAL A O 1
ATOM 661 N N . LEU A 1 88 ? -9.270 -2.734 21.642 1.00 84.19 88 LEU A N 1
ATOM 662 C CA . LEU A 1 88 ? -8.356 -3.055 22.741 1.00 84.19 88 LEU A CA 1
ATOM 663 C C . LEU A 1 88 ? -7.657 -1.802 23.298 1.00 84.19 88 LEU A C 1
ATOM 665 O O . LEU A 1 88 ? -7.606 -1.599 24.506 1.00 84.19 88 LEU A O 1
ATOM 669 N N . SER A 1 89 ? -7.164 -0.932 22.414 1.00 81.00 89 SER A N 1
ATOM 670 C CA . SER A 1 89 ? -6.515 0.331 22.782 1.00 81.00 89 SER A CA 1
ATOM 671 C C . SER A 1 89 ? -7.443 1.244 23.586 1.00 81.00 89 SER A C 1
ATOM 673 O O . SER A 1 89 ? -7.004 1.835 24.569 1.00 81.00 89 SER A O 1
ATOM 675 N N . ASN A 1 90 ? -8.726 1.319 23.221 1.00 78.88 90 ASN A N 1
ATOM 676 C CA . ASN A 1 90 ? -9.702 2.100 23.980 1.00 78.88 90 ASN A CA 1
ATOM 677 C C . ASN A 1 90 ? -9.980 1.497 25.370 1.00 78.88 90 ASN A C 1
ATOM 679 O O . ASN A 1 90 ? -10.249 2.246 26.301 1.00 78.88 90 ASN A O 1
ATOM 683 N N . GLN A 1 91 ? -9.914 0.168 25.524 1.00 79.38 91 GLN A N 1
ATOM 684 C CA . GLN A 1 91 ? -10.089 -0.494 26.825 1.00 79.38 91 GLN A CA 1
ATOM 685 C C . GLN A 1 91 ? -8.895 -0.274 27.760 1.00 79.38 91 GLN A C 1
ATOM 687 O O . GLN A 1 91 ? -9.089 -0.073 28.954 1.00 79.38 91 GLN A O 1
ATOM 692 N N . LEU A 1 92 ? -7.674 -0.278 27.221 1.00 79.81 92 LEU A N 1
ATOM 693 C CA . LEU A 1 92 ? -6.457 0.030 27.978 1.00 79.81 92 LEU A CA 1
ATOM 694 C C . LEU A 1 92 ? -6.422 1.486 28.449 1.00 79.81 92 LEU A C 1
ATOM 696 O O . LEU A 1 92 ? -5.996 1.737 29.564 1.00 79.81 92 LEU A O 1
ATOM 700 N N . ALA A 1 93 ? -6.899 2.430 27.634 1.00 76.25 93 ALA A N 1
ATOM 701 C CA . ALA A 1 93 ? -6.944 3.849 27.997 1.00 76.25 93 ALA A CA 1
ATOM 702 C C . ALA A 1 93 ? -8.009 4.196 29.057 1.00 76.25 93 ALA A C 1
ATOM 704 O O . ALA A 1 93 ? -8.015 5.312 29.568 1.00 76.25 93 ALA A O 1
ATOM 705 N N . ALA A 1 94 ? -8.934 3.276 29.347 1.00 71.00 94 ALA A N 1
ATOM 706 C CA . ALA A 1 94 ? -9.983 3.442 30.353 1.00 71.00 94 ALA A CA 1
ATOM 707 C C . ALA A 1 94 ? -9.635 2.800 31.713 1.00 71.00 94 ALA A C 1
ATOM 709 O O . ALA A 1 94 ? -10.447 2.872 32.635 1.00 71.00 94 ALA A O 1
ATOM 710 N N . ARG A 1 95 ? -8.469 2.150 31.821 1.00 57.88 95 ARG A N 1
ATOM 711 C CA . ARG A 1 95 ? -7.889 1.613 33.059 1.00 57.88 95 ARG A CA 1
ATOM 712 C C . ARG A 1 95 ? -6.814 2.555 33.581 1.00 57.88 95 ARG A C 1
ATOM 714 O O . ARG A 1 95 ? -6.698 2.625 34.821 1.00 57.88 95 ARG A O 1
#

Organism: NCBI:txid1076179

Sequence (95 aa):
MILAAFAAGWIAQMTRRKNGFILFGAALLGLLLIYSFGVAWLYLIKNIYIGGNVAWVPLMKAGALVFLPADTAWCALAALVGKRLAVLSNQLAAR